Protein AF-A0A3P6TD19-F1 (afdb_monomer_lite)

Organism: Cylicostephanus goldi (NCBI:txid71465)

Radius of gyration: 14.97 Å; chains: 1; bounding box: 37×25×49 Å

pLDDT: mean 88.17, std 13.02, range [49.81, 98.56]

Structure (mmCIF, N/CA/C/O backbone):
data_AF-A0A3P6TD19-F1
#
_entry.id   AF-A0A3P6TD19-F1
#
loop_
_atom_site.group_PDB
_atom_site.id
_atom_site.type_symbol
_atom_site.label_atom_id
_atom_site.label_alt_id
_atom_site.label_comp_id
_atom_site.label_asym_id
_atom_site.label_entity_id
_atom_site.label_seq_id
_atom_site.pdbx_PDB_ins_code
_atom_site.Cartn_x
_atom_site.Cartn_y
_atom_site.Cartn_z
_atom_site.occupancy
_atom_site.B_iso_or_equiv
_atom_site.auth_seq_id
_atom_site.auth_comp_id
_atom_site.auth_asym_id
_atom_site.auth_atom_id
_atom_site.pdbx_PDB_model_num
ATOM 1 N N . MET A 1 1 ? 22.126 -6.131 1.125 1.00 60.31 1 MET A N 1
ATOM 2 C CA . MET A 1 1 ? 21.148 -5.230 0.469 1.00 60.31 1 MET A CA 1
ATOM 3 C C . MET A 1 1 ? 19.701 -5.553 0.842 1.00 60.31 1 MET A C 1
ATOM 5 O O . MET A 1 1 ? 19.056 -4.681 1.406 1.00 60.31 1 MET A O 1
ATOM 9 N N . ALA A 1 2 ? 19.210 -6.787 0.654 1.00 72.94 2 ALA A N 1
ATOM 10 C CA . ALA A 1 2 ? 17.819 -7.161 0.970 1.00 72.94 2 ALA A CA 1
ATOM 11 C C . ALA A 1 2 ? 17.355 -6.820 2.405 1.00 72.94 2 ALA A C 1
ATOM 13 O O . ALA A 1 2 ? 16.268 -6.277 2.585 1.00 72.94 2 ALA A O 1
ATOM 14 N N . LEU A 1 3 ? 18.195 -7.054 3.423 1.00 77.50 3 LEU A N 1
ATOM 15 C CA . LEU A 1 3 ? 17.870 -6.708 4.815 1.00 77.50 3 LEU A CA 1
ATOM 16 C C . LEU A 1 3 ? 17.700 -5.192 5.031 1.00 77.50 3 LEU A C 1
ATOM 18 O O . LEU A 1 3 ? 16.837 -4.770 5.790 1.00 77.50 3 LEU A O 1
ATOM 22 N N . SER A 1 4 ? 18.491 -4.366 4.340 1.00 84.81 4 SER A N 1
ATOM 23 C CA . SER A 1 4 ? 18.402 -2.903 4.442 1.00 84.81 4 SER A CA 1
ATOM 24 C C . SER A 1 4 ? 17.116 -2.371 3.803 1.00 84.81 4 SER A C 1
ATOM 26 O O . SER A 1 4 ? 16.441 -1.550 4.419 1.00 84.81 4 SER A O 1
ATOM 28 N N . VAL A 1 5 ? 16.728 -2.905 2.637 1.00 88.81 5 VAL A N 1
ATOM 29 C CA . VAL A 1 5 ? 15.444 -2.593 1.981 1.00 88.81 5 VAL A CA 1
ATOM 30 C C . VAL A 1 5 ? 14.272 -2.970 2.887 1.00 88.81 5 VAL A C 1
ATOM 32 O O . VAL A 1 5 ? 13.410 -2.140 3.166 1.00 88.81 5 VAL A O 1
ATOM 35 N N . ARG A 1 6 ? 14.286 -4.196 3.426 1.00 92.25 6 ARG A N 1
ATOM 36 C CA . ARG A 1 6 ? 13.262 -4.677 4.362 1.00 92.25 6 ARG A CA 1
ATOM 37 C C . ARG A 1 6 ? 13.153 -3.786 5.601 1.00 92.25 6 ARG A C 1
ATOM 39 O O . ARG A 1 6 ? 12.049 -3.425 5.994 1.00 92.25 6 ARG A O 1
ATOM 46 N N . ASN A 1 7 ? 14.281 -3.384 6.184 1.00 92.56 7 ASN A N 1
ATOM 47 C CA . ASN A 1 7 ? 14.287 -2.477 7.330 1.00 92.56 7 ASN A CA 1
ATOM 48 C C . ASN A 1 7 ? 13.690 -1.109 6.975 1.00 92.56 7 ASN A C 1
ATOM 50 O O . ASN A 1 7 ? 12.923 -0.569 7.770 1.00 92.56 7 ASN A O 1
ATOM 54 N N . GLY A 1 8 ? 14.007 -0.550 5.802 1.00 94.94 8 GLY A N 1
ATOM 55 C CA . GLY A 1 8 ? 13.418 0.706 5.324 1.00 94.94 8 GLY A CA 1
ATOM 56 C C . GLY A 1 8 ? 11.894 0.624 5.205 1.00 94.94 8 GLY A C 1
ATOM 57 O O . GLY A 1 8 ? 11.185 1.469 5.757 1.00 94.94 8 GLY A O 1
ATOM 58 N N . ILE A 1 9 ? 11.396 -0.453 4.593 1.00 96.31 9 ILE A N 1
ATOM 59 C CA . ILE A 1 9 ? 9.961 -0.755 4.493 1.00 96.31 9 ILE A CA 1
ATOM 60 C C . ILE A 1 9 ? 9.331 -0.872 5.884 1.00 96.31 9 ILE A C 1
ATOM 62 O O . ILE A 1 9 ? 8.296 -0.263 6.146 1.00 96.31 9 ILE A O 1
ATOM 66 N N . GLY A 1 10 ? 9.972 -1.595 6.804 1.00 96.88 10 GLY A N 1
ATOM 67 C CA . GLY A 1 10 ? 9.483 -1.751 8.172 1.00 96.88 10 GLY A CA 1
ATOM 68 C C . GLY A 1 10 ? 9.355 -0.420 8.920 1.00 96.88 10 GLY A C 1
ATOM 69 O O . GLY A 1 10 ? 8.371 -0.198 9.624 1.00 96.88 10 GLY A O 1
ATOM 70 N N . HIS A 1 11 ? 10.298 0.510 8.742 1.00 97.44 11 HIS A N 1
ATOM 71 C CA . HIS A 1 11 ? 10.182 1.856 9.315 1.00 97.44 11 HIS A CA 1
ATOM 72 C C . HIS A 1 11 ? 9.019 2.642 8.699 1.00 97.44 11 HIS A C 1
ATOM 74 O O . HIS A 1 11 ? 8.250 3.259 9.438 1.00 97.44 11 HIS A O 1
ATOM 80 N N . ALA A 1 12 ? 8.853 2.584 7.373 1.00 98.00 12 ALA A N 1
ATOM 81 C CA . ALA A 1 12 ? 7.735 3.228 6.688 1.00 98.00 12 ALA A CA 1
ATOM 82 C C . ALA A 1 12 ? 6.379 2.679 7.165 1.00 98.00 12 ALA A C 1
ATOM 84 O O . ALA A 1 12 ? 5.475 3.463 7.443 1.00 98.00 12 ALA A O 1
ATOM 85 N N . LEU A 1 13 ? 6.260 1.360 7.357 1.00 96.94 13 LEU A N 1
ATOM 86 C CA . LEU A 1 13 ? 5.056 0.723 7.899 1.00 96.94 13 LEU A CA 1
ATOM 87 C C . LEU A 1 13 ? 4.720 1.212 9.310 1.00 96.94 13 LEU A C 1
ATOM 89 O O . LEU A 1 13 ? 3.565 1.536 9.576 1.00 96.94 13 LEU A O 1
ATOM 93 N N . ARG A 1 14 ? 5.708 1.336 10.208 1.00 95.44 14 ARG A N 1
ATOM 94 C CA . ARG A 1 14 ? 5.470 1.872 11.566 1.00 95.44 14 ARG A CA 1
ATOM 95 C C . ARG A 1 14 ? 4.942 3.302 11.530 1.00 95.44 14 ARG A C 1
ATOM 97 O O . ARG A 1 14 ? 4.025 3.632 12.281 1.00 95.44 14 ARG A O 1
ATOM 104 N N . LEU A 1 15 ? 5.514 4.145 10.670 1.00 96.88 15 LEU A N 1
ATOM 105 C CA . LEU A 1 15 ? 5.066 5.527 10.504 1.00 96.88 15 LEU A CA 1
ATOM 106 C C . LEU A 1 15 ? 3.655 5.586 9.910 1.00 96.88 15 LEU A C 1
ATOM 108 O O . LEU A 1 15 ? 2.810 6.296 10.450 1.00 96.88 15 LEU A O 1
ATOM 112 N N . ALA A 1 16 ? 3.383 4.791 8.873 1.00 97.31 16 ALA A N 1
ATOM 113 C CA . ALA A 1 16 ? 2.073 4.716 8.239 1.00 97.31 16 ALA A CA 1
ATOM 114 C C . ALA A 1 16 ? 0.993 4.218 9.211 1.00 97.31 16 ALA A C 1
ATOM 116 O O . ALA A 1 16 ? -0.080 4.811 9.285 1.00 97.31 16 ALA A O 1
ATOM 117 N N . LEU A 1 17 ? 1.277 3.180 10.008 1.00 95.75 17 LEU A N 1
ATOM 118 C CA . LEU A 1 17 ? 0.358 2.677 11.037 1.00 95.75 17 LEU A CA 1
ATOM 119 C C . LEU A 1 17 ? 0.050 3.749 12.085 1.00 95.75 17 LEU A C 1
ATOM 121 O O . LEU A 1 17 ? -1.114 3.974 12.418 1.00 95.75 17 LEU A O 1
ATOM 125 N N . LYS A 1 18 ? 1.083 4.442 12.578 1.00 94.88 18 LYS A N 1
ATOM 126 C CA . LYS A 1 18 ? 0.913 5.516 13.560 1.00 94.88 18 LYS A CA 1
ATOM 127 C C . LYS A 1 18 ? 0.087 6.677 12.998 1.00 94.88 18 LYS A C 1
ATOM 129 O O . LYS A 1 18 ? -0.790 7.169 13.697 1.00 94.88 18 LYS A O 1
ATOM 134 N N . ASP A 1 19 ? 0.343 7.097 11.760 1.00 96.00 19 ASP A N 1
ATOM 135 C CA . ASP A 1 19 ? -0.410 8.162 11.081 1.00 96.00 19 ASP A CA 1
ATOM 136 C C . ASP A 1 19 ? -1.872 7.758 10.821 1.00 96.00 19 ASP A C 1
ATOM 138 O O . ASP A 1 19 ? -2.791 8.529 11.085 1.00 96.00 19 ASP A O 1
ATOM 142 N N . ALA A 1 20 ? -2.107 6.528 10.353 1.00 95.31 20 ALA A N 1
ATOM 143 C CA . ALA A 1 20 ? -3.429 6.069 9.935 1.00 95.31 20 ALA A CA 1
ATOM 144 C C . ALA A 1 20 ? -4.357 5.676 11.095 1.00 95.31 20 ALA A C 1
ATOM 146 O O . ALA A 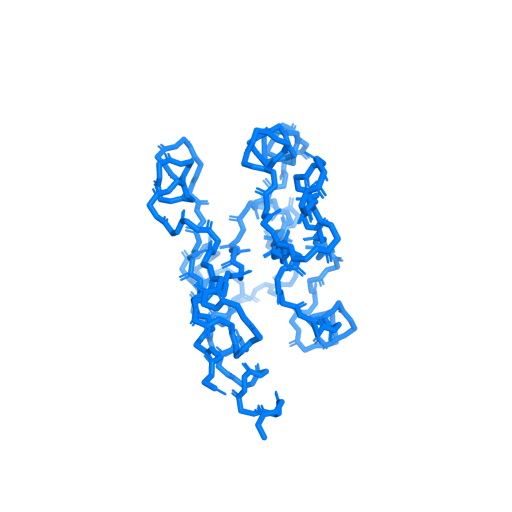1 20 ? -5.577 5.830 10.972 1.00 95.31 20 ALA A O 1
ATOM 147 N N . TYR A 1 21 ? -3.817 5.138 12.190 1.00 94.94 21 TYR A N 1
ATOM 148 C CA . TYR A 1 21 ? -4.615 4.616 13.307 1.00 94.94 21 TYR A CA 1
ATOM 149 C C . TYR A 1 21 ? -4.446 5.407 14.607 1.00 94.94 21 TYR A C 1
ATOM 151 O O . TYR A 1 21 ? -5.314 5.320 15.480 1.00 94.94 21 TYR A O 1
ATOM 159 N N . GLY A 1 22 ? -3.397 6.227 14.713 1.00 91.56 22 GLY A N 1
ATOM 160 C CA . GLY A 1 22 ? -3.150 7.097 15.857 1.00 91.56 22 GLY A CA 1
ATOM 161 C C . GLY A 1 22 ? -2.798 6.334 17.134 1.00 91.56 22 GLY A C 1
ATOM 162 O O . GLY A 1 22 ? -2.280 5.215 17.108 1.00 91.56 22 GLY A O 1
ATOM 163 N N . SER A 1 23 ? -3.098 6.956 18.274 1.00 89.88 23 SER A N 1
ATOM 164 C CA . SER A 1 23 ? -2.917 6.371 19.608 1.00 89.88 23 SER A CA 1
ATOM 165 C C . SER A 1 23 ? -3.746 5.109 19.836 1.00 89.88 23 SER A C 1
ATOM 167 O O . SER A 1 23 ? -3.366 4.275 20.651 1.00 89.88 23 SER A O 1
ATOM 169 N N . ASP A 1 24 ? -4.844 4.932 19.103 1.00 89.75 24 ASP A N 1
ATOM 170 C CA . ASP A 1 24 ? -5.753 3.802 19.309 1.00 89.75 24 ASP A CA 1
ATOM 171 C C . ASP A 1 24 ? -5.083 2.477 18.952 1.00 89.75 24 ASP A C 1
ATOM 173 O O . ASP A 1 24 ? -5.284 1.480 19.635 1.00 89.75 24 ASP A O 1
ATOM 177 N N . TYR A 1 25 ? -4.210 2.458 17.941 1.00 88.62 25 TYR A N 1
ATOM 178 C CA . TYR A 1 25 ? -3.407 1.268 17.648 1.00 88.62 25 TYR A CA 1
ATOM 179 C C . TYR A 1 25 ? -2.417 0.943 18.773 1.00 88.62 25 TYR A C 1
ATOM 181 O O . TYR A 1 25 ? -2.221 -0.222 19.098 1.00 88.62 25 TYR A O 1
ATOM 189 N N . ILE A 1 26 ? -1.833 1.960 19.412 1.00 84.50 26 ILE A N 1
ATOM 190 C CA . ILE A 1 26 ? -0.909 1.765 20.540 1.00 84.50 26 ILE A CA 1
ATOM 191 C C . ILE A 1 26 ? -1.654 1.194 21.755 1.00 84.50 26 ILE A C 1
ATOM 193 O O . ILE A 1 26 ? -1.135 0.311 22.431 1.00 84.50 26 ILE A O 1
ATOM 197 N N . ASN A 1 27 ? -2.872 1.673 22.012 1.00 89.25 27 ASN A N 1
ATOM 198 C CA . ASN A 1 27 ? -3.647 1.298 23.195 1.00 89.25 27 ASN A CA 1
ATOM 199 C C . ASN A 1 27 ? -4.409 -0.025 23.023 1.00 89.25 27 ASN A C 1
ATOM 201 O O . ASN A 1 27 ? -4.509 -0.806 23.967 1.00 89.25 27 ASN A O 1
ATOM 205 N N . ASN A 1 28 ? -4.943 -0.279 21.825 1.00 88.75 28 ASN A N 1
ATOM 206 C CA . ASN A 1 28 ? -5.891 -1.369 21.569 1.00 88.75 28 ASN A CA 1
ATOM 207 C C . ASN A 1 28 ? -5.357 -2.426 20.585 1.00 88.75 28 ASN A C 1
ATOM 209 O O . ASN A 1 28 ? -6.006 -3.455 20.369 1.00 88.75 28 ASN A O 1
ATOM 213 N N . GLY A 1 29 ? -4.181 -2.202 19.989 1.00 87.00 29 GLY A N 1
ATOM 214 C CA . GLY A 1 29 ? -3.546 -3.126 19.053 1.00 87.00 29 GLY A CA 1
ATOM 215 C C . GLY A 1 29 ? -4.406 -3.410 17.821 1.00 87.00 29 GLY A C 1
ATOM 216 O O . GLY A 1 29 ? -5.021 -2.514 17.240 1.00 87.00 29 GLY A O 1
ATOM 217 N N . TRP A 1 30 ? -4.469 -4.686 17.435 1.00 86.69 30 TRP A N 1
ATOM 218 C CA . TRP A 1 30 ? -5.182 -5.159 16.244 1.00 86.69 30 TRP A CA 1
ATOM 219 C C . TRP A 1 30 ? -6.696 -4.910 16.279 1.00 86.69 30 TRP A C 1
ATOM 221 O O . TRP A 1 30 ? -7.316 -4.839 15.222 1.00 86.69 30 TRP A O 1
ATOM 231 N N . LYS A 1 31 ? -7.313 -4.727 17.458 1.00 91.25 31 LYS A N 1
ATOM 232 C CA . LYS A 1 31 ? -8.756 -4.431 17.558 1.00 91.25 31 LYS A CA 1
ATOM 233 C C . LYS A 1 31 ? -9.130 -3.148 16.819 1.00 91.25 31 LYS A C 1
ATOM 235 O O . LYS A 1 31 ? -10.193 -3.077 16.214 1.00 91.25 31 LYS A O 1
ATOM 240 N N . THR A 1 32 ? -8.215 -2.182 16.779 1.00 93.00 32 THR A N 1
ATOM 241 C CA . THR A 1 32 ? -8.386 -0.924 16.044 1.00 93.00 32 THR A CA 1
ATOM 242 C C . THR A 1 32 ? -8.620 -1.150 14.547 1.00 93.00 32 THR A C 1
ATOM 244 O O . THR A 1 32 ? -9.288 -0.343 13.904 1.00 93.00 32 THR A O 1
ATOM 247 N N . PHE A 1 33 ? -8.119 -2.252 13.979 1.00 93.38 33 PHE A N 1
ATOM 248 C CA . PHE A 1 33 ? -8.345 -2.607 12.575 1.00 93.38 33 PHE A CA 1
ATOM 249 C C . PHE A 1 33 ? -9.789 -3.040 12.307 1.00 93.38 33 PHE A C 1
ATOM 251 O O . PHE A 1 33 ? -10.307 -2.781 11.228 1.00 93.38 33 PHE A O 1
ATOM 258 N N . LEU A 1 34 ? -10.470 -3.643 13.285 1.00 90.75 34 LEU A N 1
ATOM 259 C CA . LEU A 1 34 ? -11.887 -3.990 13.144 1.00 90.75 34 LEU A CA 1
ATOM 260 C C . LEU A 1 34 ? -12.773 -2.740 13.111 1.00 90.75 34 LEU A C 1
ATOM 262 O O . LEU A 1 34 ? -13.770 -2.705 12.401 1.00 90.75 34 LEU A O 1
ATOM 266 N N . GLU A 1 35 ? -12.399 -1.712 13.871 1.00 92.06 35 GLU A N 1
ATOM 267 C CA . GLU A 1 35 ? -13.184 -0.482 14.004 1.00 92.06 35 GLU A CA 1
ATOM 268 C C . GLU A 1 35 ? -12.908 0.521 12.879 1.00 92.06 35 GLU A C 1
ATOM 270 O O . GLU A 1 35 ? -13.814 1.222 12.432 1.00 92.06 35 GLU A O 1
ATOM 275 N N . LYS A 1 36 ? -11.651 0.617 12.426 1.00 93.75 36 LYS A N 1
ATOM 276 C CA . LYS A 1 36 ? -11.196 1.633 11.459 1.00 93.75 36 LYS A CA 1
ATOM 277 C C . LYS A 1 36 ? -10.864 1.076 10.071 1.00 93.75 36 LYS A C 1
ATOM 279 O O . LYS A 1 36 ? -10.369 1.836 9.235 1.00 93.75 36 LYS A O 1
ATOM 284 N N . GLY A 1 37 ? -11.118 -0.211 9.847 1.00 95.81 37 GLY A N 1
ATOM 285 C CA . GLY A 1 37 ? -10.767 -0.944 8.632 1.00 95.81 37 GLY A CA 1
ATOM 286 C C . GLY A 1 37 ? -9.384 -1.589 8.714 1.00 95.81 37 GLY A C 1
ATOM 287 O O . GLY A 1 37 ? -8.454 -1.018 9.285 1.00 95.81 37 GLY A O 1
ATOM 288 N N . ALA A 1 38 ? -9.246 -2.790 8.146 1.00 96.44 38 ALA A N 1
ATOM 289 C CA . ALA A 1 38 ? -7.982 -3.521 8.129 1.00 96.44 38 ALA A CA 1
ATOM 290 C C . ALA A 1 38 ? -6.968 -2.863 7.175 1.00 96.44 38 ALA A C 1
ATOM 292 O O . ALA A 1 38 ? -7.351 -2.474 6.069 1.00 96.44 38 ALA A O 1
ATOM 293 N N . PRO A 1 39 ? -5.688 -2.710 7.568 1.00 97.69 39 PRO A N 1
ATOM 294 C CA . PRO A 1 39 ? -4.680 -2.093 6.714 1.00 97.69 39 PRO A CA 1
ATOM 295 C C . PRO A 1 39 ? -4.351 -2.975 5.510 1.00 97.69 39 PRO A C 1
ATOM 297 O O . PRO A 1 39 ? -4.131 -4.169 5.674 1.00 97.69 39 PRO A O 1
ATOM 300 N N . VAL A 1 40 ? -4.212 -2.359 4.337 1.00 98.56 40 VAL A N 1
ATOM 301 C CA . VAL A 1 40 ? -3.758 -3.031 3.111 1.00 98.56 40 VAL A CA 1
ATOM 302 C C . VAL A 1 40 ? -2.419 -2.459 2.665 1.00 98.56 40 VAL A C 1
ATOM 304 O O . VAL A 1 40 ? -2.260 -1.235 2.564 1.00 98.56 40 VAL A O 1
ATOM 307 N N . VAL A 1 41 ? -1.453 -3.336 2.399 1.00 98.56 41 VAL A N 1
ATOM 308 C CA . VAL A 1 41 ? -0.151 -2.974 1.830 1.00 98.56 41 VAL A CA 1
ATOM 309 C C . VAL A 1 41 ? -0.087 -3.462 0.395 1.00 98.56 41 VAL A C 1
ATOM 311 O O . VAL A 1 41 ? -0.240 -4.650 0.137 1.00 98.56 41 VAL A O 1
ATOM 314 N N . TYR A 1 42 ? 0.195 -2.557 -0.532 1.00 98.06 42 TYR A N 1
ATOM 315 C CA . TYR A 1 42 ? 0.326 -2.880 -1.943 1.00 98.06 42 TYR A CA 1
ATOM 316 C C . TYR A 1 42 ? 1.794 -2.900 -2.350 1.00 98.06 42 TYR A C 1
ATOM 318 O O . TYR A 1 42 ? 2.557 -1.984 -2.028 1.00 98.06 42 TYR A O 1
ATOM 326 N N . VAL A 1 43 ? 2.191 -3.934 -3.079 1.00 95.62 43 VAL A N 1
ATOM 327 C CA . VAL A 1 43 ? 3.557 -4.140 -3.552 1.00 95.62 43 VAL A CA 1
ATOM 328 C C . VAL A 1 43 ? 3.542 -4.127 -5.070 1.00 95.62 43 VAL A C 1
ATOM 330 O O . VAL A 1 43 ? 2.811 -4.884 -5.698 1.00 95.62 43 VAL A O 1
ATOM 333 N N . THR A 1 44 ? 4.332 -3.246 -5.668 1.00 92.25 44 THR A N 1
ATOM 334 C CA . THR A 1 44 ? 4.498 -3.192 -7.125 1.00 92.25 44 THR A CA 1
ATOM 335 C C . THR A 1 44 ? 5.247 -4.428 -7.646 1.00 92.25 44 THR A C 1
ATOM 337 O O . THR A 1 44 ? 6.113 -4.963 -6.948 1.00 92.25 44 THR A O 1
ATOM 340 N N . PRO A 1 45 ? 4.970 -4.881 -8.881 1.00 89.31 45 PRO A N 1
ATOM 341 C CA . PRO A 1 45 ? 5.612 -6.067 -9.450 1.00 89.31 45 PRO A CA 1
ATOM 342 C C . PRO A 1 45 ? 7.118 -5.894 -9.710 1.00 89.31 45 PRO A C 1
ATOM 344 O O . PRO A 1 45 ? 7.835 -6.890 -9.814 1.00 89.31 45 PRO A O 1
ATOM 347 N N . ALA A 1 46 ? 7.618 -4.655 -9.775 1.00 86.12 46 ALA A N 1
ATOM 348 C CA . ALA A 1 46 ? 9.045 -4.351 -9.880 1.00 86.12 46 ALA A CA 1
ATOM 349 C C . ALA A 1 46 ? 9.836 -4.715 -8.608 1.00 86.12 46 ALA A C 1
ATOM 351 O O . ALA A 1 46 ? 11.056 -4.902 -8.650 1.00 86.12 46 ALA A O 1
ATOM 352 N N . LEU A 1 47 ? 9.166 -4.833 -7.455 1.00 86.88 47 LEU A N 1
ATOM 353 C CA . LEU A 1 47 ? 9.809 -5.267 -6.224 1.00 86.88 47 LEU A CA 1
ATOM 354 C C . LEU A 1 47 ? 9.899 -6.797 -6.192 1.00 86.88 47 LEU A C 1
ATOM 356 O O . LEU A 1 47 ? 9.022 -7.483 -5.678 1.00 86.88 47 LEU A O 1
ATOM 360 N N . HIS A 1 48 ? 11.007 -7.338 -6.696 1.00 80.56 48 HIS A N 1
ATOM 361 C CA . HIS A 1 48 ? 11.313 -8.775 -6.674 1.00 80.56 48 HIS A CA 1
ATOM 362 C C . HIS A 1 48 ? 11.699 -9.291 -5.268 1.00 80.56 48 HIS A C 1
ATOM 364 O O . HIS A 1 48 ? 12.774 -9.854 -5.060 1.00 80.56 48 HIS A O 1
ATOM 370 N N . MET A 1 49 ? 10.845 -9.057 -4.269 1.00 85.38 49 MET A N 1
ATOM 371 C CA . MET A 1 49 ? 11.012 -9.504 -2.887 1.00 85.38 49 MET A CA 1
ATOM 372 C C . MET A 1 49 ? 9.659 -9.908 -2.305 1.00 85.38 49 MET A C 1
ATOM 374 O O . MET A 1 49 ? 8.737 -9.097 -2.278 1.00 85.38 49 MET A O 1
ATOM 378 N N . ASP A 1 50 ? 9.567 -11.122 -1.760 1.00 89.00 50 ASP A N 1
ATOM 379 C CA . ASP A 1 50 ? 8.408 -11.501 -0.953 1.00 89.00 50 ASP A CA 1
ATOM 380 C C . ASP A 1 50 ? 8.467 -10.805 0.415 1.00 89.00 50 ASP A C 1
ATOM 382 O O . ASP A 1 50 ? 9.434 -10.929 1.179 1.00 89.00 50 ASP A O 1
ATOM 386 N N . LEU A 1 51 ? 7.417 -10.040 0.696 1.00 92.50 51 LEU A N 1
ATOM 387 C CA . LEU A 1 51 ? 7.232 -9.291 1.929 1.00 92.50 51 LEU A CA 1
ATOM 388 C C . LEU A 1 51 ? 6.054 -9.801 2.753 1.00 92.50 51 LEU A C 1
ATOM 390 O O . LEU A 1 51 ? 5.944 -9.393 3.906 1.00 92.50 51 LEU A O 1
ATOM 394 N N . ALA A 1 52 ? 5.196 -10.671 2.212 1.00 94.44 52 ALA A N 1
ATOM 395 C CA . ALA A 1 52 ? 3.931 -11.023 2.849 1.00 94.44 52 ALA A CA 1
ATOM 396 C C . ALA A 1 52 ? 4.161 -11.655 4.226 1.00 94.44 52 ALA A C 1
ATOM 398 O O . ALA A 1 52 ? 3.660 -11.157 5.231 1.00 94.44 52 ALA A O 1
ATOM 399 N N . SER A 1 53 ? 5.023 -12.675 4.289 1.00 93.25 53 SER A N 1
ATOM 400 C CA . SER A 1 53 ? 5.353 -13.359 5.547 1.00 93.25 53 SER A CA 1
ATOM 401 C C . SER A 1 53 ? 5.973 -12.418 6.586 1.00 93.25 53 SER A C 1
ATOM 403 O O . SER A 1 53 ? 5.615 -12.469 7.757 1.00 93.25 53 SER A O 1
ATOM 405 N N . TYR A 1 54 ? 6.878 -11.533 6.153 1.00 94.94 54 TYR A N 1
ATOM 406 C CA . TYR A 1 54 ? 7.535 -10.556 7.028 1.00 94.94 54 TYR A CA 1
ATOM 407 C C . TYR A 1 54 ? 6.550 -9.508 7.560 1.00 94.94 54 TYR A C 1
ATOM 409 O O . TYR A 1 54 ? 6.561 -9.180 8.744 1.00 94.94 54 TYR A O 1
ATOM 417 N N . ILE A 1 55 ? 5.695 -8.973 6.689 1.00 96.00 55 ILE A N 1
ATOM 418 C CA . ILE A 1 55 ? 4.721 -7.950 7.060 1.00 96.00 55 ILE A CA 1
ATOM 419 C C . ILE A 1 55 ? 3.672 -8.537 8.013 1.00 96.00 55 ILE A C 1
ATOM 421 O O . ILE A 1 55 ? 3.336 -7.915 9.023 1.00 96.00 55 ILE A O 1
ATOM 425 N N . ALA A 1 56 ? 3.218 -9.760 7.743 1.00 93.75 56 ALA A N 1
ATOM 426 C CA . ALA A 1 56 ? 2.298 -10.473 8.614 1.00 93.75 56 ALA A CA 1
ATOM 427 C C . ALA A 1 56 ? 2.917 -10.756 9.991 1.00 93.75 56 ALA A C 1
ATOM 429 O O . ALA A 1 56 ? 2.284 -10.463 11.004 1.00 93.75 56 ALA A O 1
ATOM 430 N N . SER A 1 57 ? 4.154 -11.268 10.051 1.00 92.50 57 SER A N 1
ATOM 431 C CA . SER A 1 57 ? 4.785 -11.643 11.324 1.00 92.50 57 SER A CA 1
ATOM 432 C C . SER A 1 57 ? 5.144 -10.443 12.198 1.00 92.50 57 SER A C 1
ATOM 434 O O . SER A 1 57 ? 4.948 -10.490 13.408 1.00 92.50 57 SER A O 1
ATOM 436 N N . GLU A 1 58 ? 5.652 -9.363 11.602 1.00 92.62 58 GLU A N 1
ATOM 437 C CA . GLU A 1 58 ? 6.174 -8.218 12.359 1.00 92.62 58 GLU A CA 1
ATOM 438 C C . GLU A 1 58 ? 5.130 -7.130 12.633 1.00 92.62 58 GLU A C 1
ATOM 440 O O . GLU A 1 58 ? 5.293 -6.343 13.567 1.00 92.62 58 GLU A O 1
ATOM 445 N N . PHE A 1 59 ? 4.075 -7.047 11.815 1.00 92.69 59 PHE A N 1
ATOM 446 C CA . PHE A 1 59 ? 3.084 -5.966 11.894 1.00 92.69 59 PHE A CA 1
ATOM 447 C C . PHE A 1 59 ? 1.643 -6.458 12.036 1.00 92.69 59 PHE A C 1
ATOM 449 O O . PHE A 1 59 ? 0.752 -5.633 12.227 1.00 92.69 59 PHE A O 1
ATOM 456 N N . GLY A 1 60 ? 1.392 -7.769 11.951 1.00 91.56 60 GLY A N 1
ATOM 457 C CA . GLY A 1 60 ? 0.040 -8.327 12.042 1.00 91.56 60 GLY A CA 1
ATOM 458 C C . GLY A 1 60 ? -0.867 -7.915 10.879 1.00 91.56 60 GLY A C 1
ATOM 459 O O . GLY A 1 60 ? -2.085 -7.894 11.035 1.00 91.56 60 GLY A O 1
ATOM 460 N N . ILE A 1 61 ? -0.285 -7.547 9.733 1.00 94.75 61 ILE A N 1
ATOM 461 C CA . ILE A 1 61 ? -1.018 -7.139 8.531 1.00 94.75 61 ILE A CA 1
ATOM 462 C C . ILE A 1 61 ? -1.052 -8.323 7.565 1.00 94.75 61 ILE A C 1
ATOM 464 O O . ILE A 1 61 ? -0.015 -8.713 7.031 1.00 94.75 61 ILE A O 1
ATOM 468 N N . ALA A 1 62 ? -2.237 -8.893 7.351 1.00 92.44 62 ALA A N 1
ATOM 469 C CA . ALA A 1 62 ? -2.423 -10.040 6.462 1.00 92.44 62 ALA A CA 1
ATOM 470 C C . ALA A 1 62 ? -2.664 -9.633 4.998 1.00 92.44 62 ALA A C 1
ATOM 472 O O . ALA A 1 62 ? -2.243 -10.344 4.088 1.00 92.44 62 ALA A O 1
ATOM 473 N N . ASP A 1 63 ? -3.312 -8.489 4.763 1.00 96.44 63 ASP A N 1
ATOM 474 C CA . ASP A 1 63 ? -3.619 -7.988 3.423 1.00 96.44 63 ASP A CA 1
ATOM 475 C C . ASP A 1 63 ? -2.381 -7.340 2.776 1.00 96.44 63 ASP A C 1
ATOM 477 O O . ASP A 1 63 ? -2.197 -6.119 2.792 1.00 96.44 63 ASP A O 1
ATOM 481 N N . VAL A 1 64 ? -1.513 -8.179 2.204 1.00 97.38 64 VAL A N 1
ATOM 482 C CA . VAL A 1 64 ? -0.390 -7.764 1.351 1.00 97.38 64 VAL A CA 1
ATOM 483 C C . VAL A 1 64 ? -0.699 -8.144 -0.094 1.00 97.38 64 VAL A C 1
ATOM 485 O O . VAL A 1 64 ? -0.710 -9.320 -0.451 1.00 97.38 64 VAL A O 1
ATOM 488 N N . VAL A 1 65 ? -0.959 -7.141 -0.930 1.00 97.25 65 VAL A N 1
ATOM 489 C CA . VAL A 1 65 ? -1.428 -7.307 -2.308 1.00 97.25 65 VAL A CA 1
ATOM 490 C C . VAL A 1 65 ? -0.283 -7.057 -3.283 1.00 97.25 65 VAL A C 1
ATOM 492 O O . VAL A 1 65 ? 0.234 -5.943 -3.372 1.00 97.25 65 VAL A O 1
ATOM 495 N N . LEU A 1 66 ? 0.098 -8.080 -4.049 1.00 95.25 66 LEU A N 1
ATOM 496 C CA . LEU A 1 66 ? 0.970 -7.903 -5.210 1.00 95.25 66 LEU A CA 1
ATOM 497 C C . LEU A 1 66 ? 0.150 -7.302 -6.354 1.00 95.25 66 LEU A C 1
ATOM 499 O O . LEU A 1 66 ? -0.843 -7.886 -6.787 1.00 95.25 66 LEU A O 1
ATOM 503 N N . LEU A 1 67 ? 0.552 -6.126 -6.825 1.00 94.88 67 LEU A N 1
ATOM 504 C CA . LEU A 1 67 ? -0.180 -5.404 -7.855 1.00 94.88 67 LEU A CA 1
ATOM 505 C C . LEU A 1 67 ? 0.059 -6.007 -9.245 1.00 94.88 67 LEU A C 1
ATOM 507 O O . LEU A 1 67 ? 1.168 -6.474 -9.528 1.00 94.88 67 LEU A O 1
ATOM 511 N N . PRO A 1 68 ? -0.958 -5.975 -10.127 1.00 92.38 68 PRO A N 1
ATOM 512 C CA . PRO A 1 68 ? -0.836 -6.517 -11.469 1.00 92.38 68 PRO A CA 1
ATOM 513 C C . PRO A 1 68 ? 0.246 -5.804 -12.272 1.00 92.38 68 PRO A C 1
ATOM 515 O O . PRO A 1 68 ? 0.461 -4.594 -12.154 1.00 92.38 68 PRO A O 1
ATOM 518 N N . LYS A 1 69 ? 0.912 -6.584 -13.112 1.00 88.81 69 LYS A N 1
ATOM 519 C CA . LYS A 1 69 ? 1.870 -6.102 -14.096 1.00 88.81 69 LYS A CA 1
ATOM 520 C C . 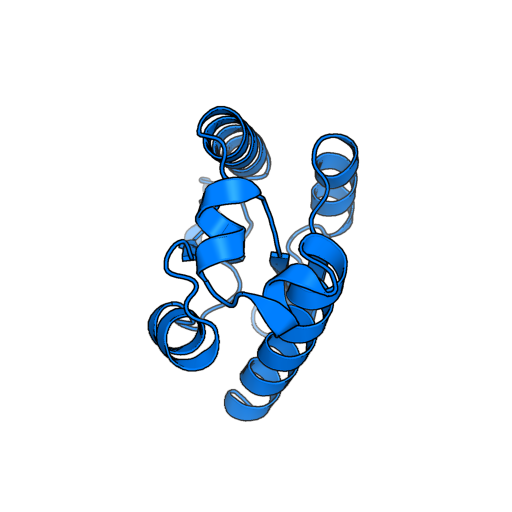LYS A 1 69 ? 1.133 -5.762 -15.390 1.00 88.81 69 LYS A C 1
ATOM 522 O O . LYS A 1 69 ? 0.209 -6.476 -15.763 1.00 88.81 69 LYS A O 1
ATOM 527 N N . LEU A 1 70 ? 1.549 -4.697 -16.066 1.00 87.00 70 LEU A N 1
ATOM 528 C CA . LEU A 1 70 ? 1.002 -4.305 -17.360 1.00 87.00 70 LEU A CA 1
ATOM 529 C C . LEU A 1 70 ? 1.388 -5.334 -18.439 1.00 87.00 70 LEU A C 1
ATOM 531 O O . LEU A 1 70 ? 2.566 -5.668 -18.583 1.00 87.00 70 LEU A O 1
ATOM 535 N N . GLU A 1 71 ? 0.407 -5.828 -19.195 1.00 79.25 71 GLU A N 1
ATOM 536 C CA . GLU A 1 71 ? 0.611 -6.774 -20.304 1.00 79.25 71 GLU A CA 1
ATOM 537 C C . GLU A 1 71 ? 1.075 -6.059 -21.597 1.00 79.25 71 GLU A C 1
ATOM 539 O O . GLU A 1 71 ? 0.722 -4.905 -21.841 1.00 79.25 71 GLU A O 1
ATOM 544 N N . GLY A 1 72 ? 1.873 -6.730 -22.444 1.00 69.75 72 GLY A N 1
ATOM 545 C CA . GLY A 1 72 ? 2.355 -6.202 -23.738 1.00 69.75 72 GLY A CA 1
ATOM 5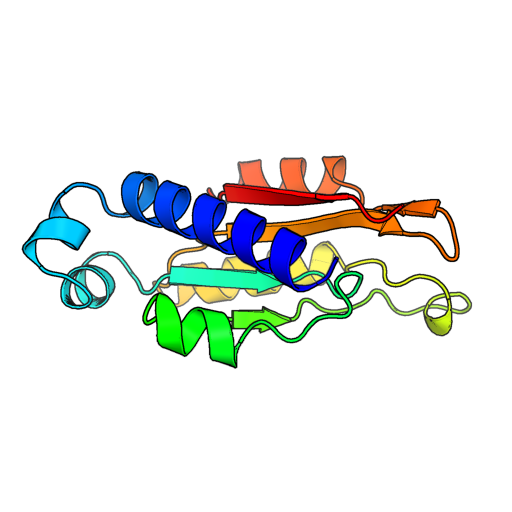46 C C . GLY A 1 72 ? 3.645 -6.860 -24.261 1.00 69.75 72 GLY A C 1
ATOM 547 O O . GLY A 1 72 ? 4.311 -7.577 -23.520 1.00 69.75 72 GLY A O 1
ATOM 548 N N . ASP A 1 73 ? 4.042 -6.593 -25.513 1.00 57.94 73 ASP A N 1
ATOM 549 C CA . ASP A 1 73 ? 5.192 -7.244 -26.196 1.00 57.94 73 ASP A CA 1
ATOM 550 C C . ASP A 1 73 ? 6.569 -7.002 -25.531 1.00 57.94 73 ASP A C 1
ATOM 552 O O . ASP A 1 73 ? 7.529 -7.719 -25.796 1.00 57.94 73 ASP A O 1
ATOM 556 N N . MET A 1 74 ? 6.667 -6.018 -24.630 1.00 53.69 74 MET A N 1
ATOM 557 C CA . MET A 1 74 ? 7.843 -5.752 -23.781 1.00 53.69 74 MET A CA 1
ATOM 558 C C . MET A 1 74 ? 7.577 -6.039 -22.294 1.00 53.69 74 MET A C 1
ATOM 560 O O . MET A 1 74 ? 8.429 -5.777 -21.444 1.00 53.69 74 MET A O 1
ATOM 564 N N . SER A 1 75 ? 6.402 -6.576 -21.952 1.00 52.25 75 SER A N 1
ATOM 565 C CA . SER A 1 75 ? 5.993 -6.805 -20.564 1.00 52.25 75 SER A CA 1
ATOM 566 C C . SER A 1 75 ? 6.933 -7.762 -19.854 1.00 52.25 75 SER A C 1
ATOM 568 O O . SER A 1 75 ? 7.281 -7.495 -18.718 1.00 52.25 75 SER A O 1
ATOM 570 N N . GLU A 1 76 ? 7.463 -8.810 -20.485 1.00 49.81 76 GLU A N 1
ATOM 571 C CA . GLU A 1 76 ? 8.418 -9.715 -19.821 1.00 49.81 76 GLU A CA 1
ATOM 572 C C . GLU A 1 76 ? 9.681 -8.997 -19.313 1.00 49.81 76 GLU A C 1
ATOM 574 O O . GLU A 1 76 ? 10.236 -9.376 -18.283 1.00 49.81 76 GLU A O 1
ATOM 579 N N . ILE A 1 77 ? 10.054 -7.896 -19.967 1.00 51.78 77 ILE A N 1
ATOM 580 C CA . ILE A 1 77 ? 11.255 -7.099 -19.711 1.00 51.78 77 ILE A CA 1
ATOM 581 C C . ILE A 1 77 ? 10.938 -5.957 -18.724 1.00 51.78 77 ILE A C 1
ATOM 583 O O . ILE A 1 77 ? 11.731 -5.650 -17.838 1.00 51.78 77 ILE A O 1
ATOM 587 N N . GLU A 1 78 ? 9.741 -5.373 -18.788 1.00 57.94 78 GLU A N 1
ATOM 588 C CA . GLU A 1 78 ? 9.354 -4.204 -17.999 1.00 57.94 78 GLU A CA 1
ATOM 589 C C . GLU A 1 78 ? 8.375 -4.585 -16.878 1.00 57.94 78 GLU A C 1
ATOM 591 O O . GLU A 1 78 ? 7.180 -4.743 -17.103 1.00 57.94 78 GLU A O 1
ATOM 596 N N . GLY A 1 79 ? 8.855 -4.730 -15.640 1.00 62.28 79 GLY A N 1
ATOM 597 C CA . GLY A 1 79 ? 8.054 -4.951 -14.421 1.00 62.28 79 GLY A CA 1
ATOM 598 C C . GLY A 1 79 ? 7.074 -3.825 -14.056 1.00 62.28 79 GLY A C 1
ATOM 599 O O . GLY A 1 79 ? 6.879 -3.577 -12.872 1.00 62.28 79 GLY A O 1
ATOM 600 N N . ARG A 1 80 ? 6.505 -3.105 -15.029 1.00 77.94 80 ARG A N 1
ATOM 601 C CA . ARG A 1 80 ? 5.629 -1.953 -14.810 1.00 77.94 80 ARG A CA 1
ATOM 602 C C . ARG A 1 80 ? 4.300 -2.404 -14.231 1.00 77.94 80 ARG A C 1
ATOM 604 O O . ARG A 1 80 ? 3.650 -3.305 -14.754 1.00 77.94 80 ARG A O 1
ATOM 611 N N . ILE A 1 81 ? 3.893 -1.737 -13.165 1.00 89.44 81 ILE A N 1
ATOM 612 C CA . ILE A 1 81 ? 2.544 -1.825 -12.619 1.00 89.44 81 ILE A CA 1
ATOM 613 C C . ILE A 1 81 ? 1.484 -1.420 -13.659 1.00 89.44 81 ILE A C 1
ATOM 615 O O . ILE A 1 81 ? 1.648 -0.433 -14.377 1.00 89.44 81 ILE A O 1
ATOM 619 N N . ASP A 1 82 ? 0.373 -2.152 -13.696 1.00 92.50 82 ASP A N 1
ATOM 620 C CA . ASP A 1 82 ? -0.863 -1.699 -14.333 1.00 92.50 82 ASP A CA 1
ATOM 621 C C . ASP A 1 82 ? -1.594 -0.726 -13.392 1.00 92.50 82 ASP A C 1
ATOM 623 O O . ASP A 1 82 ? -2.251 -1.122 -12.423 1.00 92.50 82 ASP A O 1
ATOM 627 N N . HIS A 1 83 ? -1.456 0.576 -13.660 1.00 92.69 83 HIS A N 1
ATOM 628 C CA . HIS A 1 83 ? -2.070 1.632 -12.849 1.00 92.69 83 HIS A CA 1
ATOM 629 C C . HIS A 1 83 ? -3.604 1.586 -12.864 1.00 92.69 83 HIS A C 1
ATOM 631 O O . HIS A 1 83 ? -4.212 1.885 -11.840 1.00 92.69 83 HIS A O 1
ATOM 637 N N . HIS A 1 84 ? -4.235 1.177 -13.971 1.00 94.25 84 HIS A N 1
ATOM 638 C CA . HIS A 1 84 ? -5.696 1.081 -14.050 1.00 94.25 84 HIS A CA 1
ATOM 639 C C . HIS A 1 84 ? -6.218 -0.081 -13.208 1.00 94.25 84 HIS A C 1
ATOM 641 O O . HIS A 1 84 ? -7.199 0.067 -12.474 1.00 94.25 84 HIS A O 1
ATOM 647 N N . ALA A 1 85 ? -5.539 -1.229 -13.265 1.00 96.06 85 ALA A N 1
ATOM 648 C CA . ALA A 1 85 ? -5.865 -2.353 -12.401 1.00 96.06 85 ALA A CA 1
ATOM 649 C C . ALA A 1 85 ? -5.626 -2.013 -10.923 1.00 96.06 85 ALA A C 1
ATOM 651 O O . ALA A 1 85 ? -6.436 -2.394 -10.078 1.00 96.06 85 ALA A O 1
ATOM 652 N N . PHE A 1 86 ? -4.568 -1.256 -10.609 1.00 96.94 86 PHE A N 1
ATOM 653 C CA . PHE A 1 86 ? -4.329 -0.773 -9.250 1.00 96.94 86 PHE A CA 1
ATOM 654 C C . PHE A 1 86 ? -5.457 0.139 -8.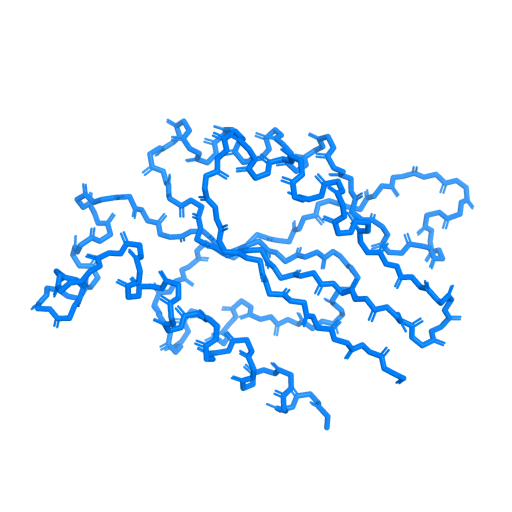748 1.00 96.94 86 PHE A C 1
ATOM 656 O O . PHE A 1 86 ? -5.952 -0.091 -7.647 1.00 96.94 86 PHE A O 1
ATOM 663 N N . GLU A 1 87 ? -5.916 1.116 -9.537 1.00 97.12 87 GLU A N 1
ATOM 664 C CA . GLU A 1 87 ? -7.057 1.966 -9.155 1.00 97.12 87 GLU A CA 1
ATOM 665 C C . GLU A 1 87 ? -8.308 1.144 -8.832 1.00 97.12 87 GLU A C 1
ATOM 667 O O . GLU A 1 87 ? -8.964 1.396 -7.822 1.00 97.12 87 GLU A O 1
ATOM 672 N N . ARG A 1 88 ? -8.601 0.122 -9.644 1.00 97.94 88 ARG A N 1
ATOM 673 C CA . ARG A 1 88 ? -9.743 -0.770 -9.417 1.00 97.94 88 ARG A CA 1
ATOM 674 C C . ARG A 1 88 ? -9.600 -1.576 -8.124 1.00 97.94 88 ARG A C 1
ATOM 676 O O . ARG A 1 88 ? -10.538 -1.607 -7.336 1.00 97.94 88 ARG A O 1
ATOM 683 N N . ILE A 1 89 ? -8.442 -2.200 -7.892 1.00 98.38 89 ILE A N 1
ATOM 684 C CA . ILE A 1 89 ? -8.171 -2.967 -6.660 1.00 98.38 89 ILE A CA 1
ATOM 685 C C . ILE A 1 89 ? -8.317 -2.065 -5.431 1.00 98.38 89 ILE A C 1
ATOM 687 O O . ILE A 1 89 ? -8.939 -2.440 -4.442 1.00 98.38 89 ILE A O 1
ATOM 691 N N . LEU A 1 90 ? -7.781 -0.848 -5.516 1.00 97.94 90 LEU A N 1
ATOM 692 C CA . LEU A 1 90 ? -7.850 0.138 -4.449 1.00 97.94 90 LEU A CA 1
ATOM 693 C C . LEU A 1 90 ? -9.298 0.552 -4.143 1.00 97.94 90 LEU A C 1
ATOM 695 O O . LEU A 1 90 ? -9.676 0.638 -2.976 1.00 97.94 90 LEU A O 1
ATOM 699 N N . ASP A 1 91 ? -10.109 0.786 -5.178 1.00 98.31 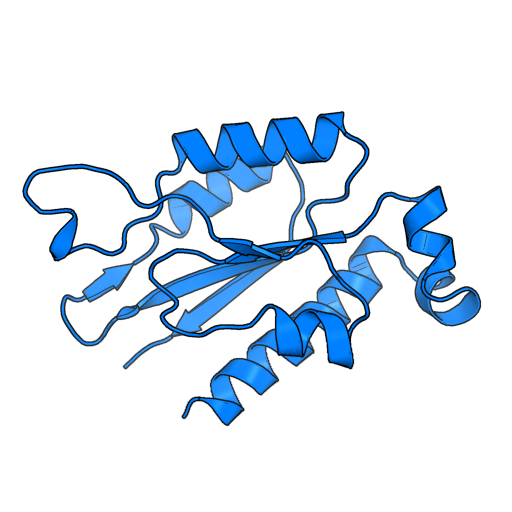91 ASP A N 1
ATOM 700 C CA . ASP A 1 91 ? -11.540 1.070 -5.037 1.00 98.31 91 ASP A CA 1
ATOM 701 C C . ASP A 1 91 ? -12.297 -0.099 -4.386 1.00 98.31 91 ASP A C 1
ATOM 703 O O . ASP A 1 91 ? -13.133 0.127 -3.510 1.00 98.31 91 ASP A O 1
ATOM 707 N N . GLU A 1 92 ? -11.993 -1.337 -4.782 1.00 98.44 92 GLU A N 1
ATOM 708 C CA . GLU A 1 92 ? -12.601 -2.558 -4.238 1.00 98.44 92 GLU A CA 1
ATOM 709 C C . GLU A 1 92 ? -12.258 -2.759 -2.756 1.00 98.44 92 GLU A C 1
ATOM 711 O O . GLU A 1 92 ? -13.153 -3.008 -1.947 1.00 98.44 92 GLU A O 1
ATOM 716 N N . ASP A 1 93 ? -10.990 -2.593 -2.374 1.00 98.38 93 ASP A N 1
ATOM 717 C CA . ASP A 1 93 ? -10.560 -2.722 -0.980 1.00 98.38 93 ASP A CA 1
ATOM 718 C C . ASP A 1 93 ? -11.202 -1.641 -0.093 1.00 98.38 93 ASP A C 1
ATOM 720 O O . ASP A 1 93 ? -11.677 -1.941 1.006 1.00 98.38 93 ASP A O 1
ATOM 724 N N . VAL A 1 94 ? -11.295 -0.395 -0.575 1.00 97.94 94 VAL A N 1
ATOM 725 C CA . VAL A 1 94 ? -11.995 0.682 0.148 1.00 97.94 94 VAL A CA 1
ATOM 726 C C . VAL A 1 94 ? -13.491 0.390 0.268 1.00 97.94 94 VAL A C 1
ATOM 728 O O . VAL A 1 94 ? -14.062 0.562 1.347 1.00 97.94 94 VAL A O 1
ATOM 731 N N . ALA A 1 95 ? -14.133 -0.089 -0.800 1.00 98.06 95 ALA A N 1
ATOM 732 C CA . ALA A 1 95 ? -15.544 -0.475 -0.775 1.00 98.06 95 ALA A CA 1
ATOM 733 C C . ALA A 1 95 ? -15.814 -1.647 0.186 1.00 98.06 95 ALA A C 1
ATOM 735 O O . ALA A 1 95 ? -16.876 -1.703 0.804 1.00 98.06 95 ALA A O 1
ATOM 736 N N . ALA A 1 96 ? -14.838 -2.540 0.373 1.00 97.69 96 ALA A N 1
ATOM 737 C CA . ALA A 1 96 ? -14.876 -3.619 1.359 1.00 97.69 96 ALA A CA 1
ATOM 738 C C . ALA A 1 96 ? -14.620 -3.149 2.808 1.00 97.69 96 ALA A C 1
ATOM 740 O O . ALA A 1 96 ? -14.544 -3.974 3.719 1.00 97.69 96 ALA A O 1
ATOM 741 N N . GLY A 1 97 ? -14.473 -1.840 3.044 1.00 97.31 97 GLY A N 1
ATOM 742 C CA . GLY A 1 97 ? -14.201 -1.269 4.364 1.00 97.31 97 GLY A CA 1
ATOM 743 C C . GLY A 1 97 ? -12.757 -1.452 4.831 1.00 97.31 97 GLY A C 1
ATOM 744 O O . GLY A 1 97 ? -12.456 -1.213 6.003 1.00 97.31 97 GLY A O 1
ATOM 745 N N . LYS A 1 98 ? -11.849 -1.874 3.943 1.00 97.81 98 LYS A N 1
ATOM 746 C CA . LYS A 1 98 ? -10.421 -1.927 4.247 1.00 97.81 98 LYS A CA 1
ATOM 747 C C . LYS A 1 98 ? -9.798 -0.542 4.117 1.00 97.81 98 LYS A C 1
ATOM 749 O O . LYS A 1 98 ? -10.359 0.389 3.538 1.00 97.81 98 LYS A O 1
ATOM 754 N N . LYS A 1 99 ? -8.597 -0.407 4.667 1.00 97.62 99 LYS A N 1
ATOM 755 C CA . LYS A 1 99 ? -7.863 0.849 4.729 1.00 97.62 99 LYS A CA 1
ATOM 756 C C . LYS A 1 99 ? -6.548 0.743 3.957 1.00 97.62 99 LYS A C 1
ATOM 758 O O . LYS A 1 99 ? -5.586 0.177 4.477 1.00 97.62 99 LYS A O 1
ATOM 763 N N . PRO A 1 100 ? -6.458 1.328 2.751 1.00 98.38 100 PRO A N 1
ATOM 764 C CA . PRO A 1 100 ? -5.194 1.473 2.039 1.00 98.38 100 PRO A CA 1
ATOM 765 C C . PRO A 1 100 ? -4.141 2.140 2.929 1.00 98.38 100 PRO A C 1
ATOM 767 O O . PRO A 1 100 ? -4.303 3.286 3.350 1.00 98.38 100 PRO A O 1
ATOM 770 N N . LEU A 1 101 ? -3.074 1.415 3.261 1.00 98.31 101 LEU A N 1
ATOM 771 C CA . LEU A 1 101 ? -2.063 1.889 4.203 1.00 98.31 101 LEU A CA 1
ATOM 772 C C . LEU A 1 101 ? -0.825 2.399 3.476 1.00 98.31 101 LEU A C 1
ATOM 774 O O . LEU A 1 101 ? -0.424 3.546 3.674 1.00 98.31 101 LEU A O 1
ATOM 778 N N . LEU A 1 102 ? -0.206 1.541 2.666 1.00 98.44 102 LEU A N 1
ATOM 779 C CA . LEU A 1 102 ? 1.108 1.781 2.079 1.00 98.44 102 LEU A CA 1
ATOM 780 C C . LEU A 1 102 ? 1.197 1.148 0.689 1.00 98.44 102 LEU A C 1
ATOM 782 O O . LEU A 1 102 ? 0.834 -0.009 0.517 1.00 98.44 102 LEU A O 1
ATOM 786 N N . VAL A 1 103 ? 1.750 1.884 -0.269 1.00 98.12 103 VAL A N 1
ATOM 787 C CA . VAL A 1 103 ? 2.225 1.362 -1.553 1.00 98.12 103 VAL A CA 1
ATOM 788 C C . VAL A 1 103 ? 3.751 1.335 -1.520 1.00 98.12 103 VAL A C 1
ATOM 790 O O . VAL A 1 103 ? 4.383 2.337 -1.173 1.00 98.12 103 VAL A O 1
ATOM 793 N N . ILE A 1 104 ? 4.343 0.197 -1.878 1.00 96.00 104 ILE A N 1
ATOM 794 C CA . ILE A 1 104 ? 5.790 0.016 -2.008 1.00 96.00 104 ILE A CA 1
ATOM 795 C C . ILE A 1 104 ? 6.133 -0.032 -3.497 1.00 96.00 104 ILE A C 1
ATOM 797 O O . ILE A 1 104 ? 5.801 -0.995 -4.193 1.00 96.00 104 ILE A O 1
ATOM 801 N N . ALA A 1 105 ? 6.794 1.019 -3.971 1.00 92.94 105 ALA A N 1
ATOM 802 C CA . ALA A 1 105 ? 7.190 1.197 -5.362 1.00 92.94 105 ALA A CA 1
ATOM 803 C C . ALA A 1 105 ? 8.716 1.240 -5.507 1.00 92.94 105 ALA A C 1
ATOM 805 O O . ALA A 1 105 ? 9.441 1.509 -4.548 1.00 92.94 105 ALA A O 1
ATOM 806 N N . VAL A 1 106 ? 9.205 0.984 -6.712 1.00 89.19 106 VAL A N 1
ATOM 807 C CA . VAL A 1 106 ? 10.615 0.920 -7.081 1.00 89.19 106 VAL A CA 1
ATOM 808 C C . VAL A 1 106 ? 10.957 2.036 -8.069 1.00 89.19 106 VAL A C 1
ATOM 810 O O . VAL A 1 106 ? 10.224 2.329 -9.017 1.00 89.19 106 VAL A O 1
ATOM 813 N N . VAL A 1 107 ? 12.117 2.656 -7.854 1.00 85.88 107 VAL A N 1
ATOM 814 C CA . VAL A 1 107 ? 12.755 3.561 -8.816 1.00 85.88 107 VAL A CA 1
ATOM 815 C C . VAL A 1 107 ? 14.170 3.069 -9.099 1.00 85.88 107 VAL A C 1
ATOM 817 O O . VAL A 1 107 ? 14.933 2.792 -8.174 1.00 85.88 107 VAL A O 1
ATOM 820 N N . GLY A 1 108 ? 14.527 3.021 -10.383 1.00 69.94 108 GLY A N 1
ATOM 821 C CA . GLY A 1 108 ? 15.901 2.853 -10.846 1.00 69.94 108 GLY A CA 1
ATOM 822 C C . GLY A 1 108 ? 16.356 1.416 -11.084 1.00 69.94 108 GLY A C 1
ATOM 823 O O . GLY A 1 108 ? 17.558 1.206 -11.101 1.00 69.94 108 GLY A O 1
ATOM 824 N N . SER A 1 109 ? 15.464 0.433 -11.288 1.00 61.59 109 SER A N 1
ATOM 825 C CA . SER A 1 109 ? 15.881 -0.985 -11.316 1.00 61.59 109 SER A CA 1
ATOM 826 C C . SER A 1 109 ? 17.087 -1.233 -12.240 1.00 61.59 109 SER A C 1
ATOM 828 O O . SER A 1 109 ? 17.034 -0.886 -13.428 1.00 61.59 109 SER A O 1
ATOM 830 N N . THR A 1 110 ? 18.107 -1.902 -11.697 1.00 54.12 110 THR A N 1
ATOM 831 C CA . THR A 1 110 ? 19.430 -2.201 -12.284 1.00 54.12 110 THR A CA 1
ATOM 832 C C . THR A 1 110 ? 19.417 -2.712 -13.715 1.00 54.12 110 THR A C 1
ATOM 834 O O . THR A 1 110 ? 20.355 -2.468 -14.467 1.00 54.12 110 THR A O 1
ATOM 837 N N . ILE A 1 111 ? 18.381 -3.461 -14.090 1.00 51.56 111 ILE A N 1
ATOM 838 C CA . ILE A 1 111 ? 18.379 -4.211 -15.344 1.00 51.56 111 ILE A CA 1
ATOM 839 C C . ILE A 1 111 ? 18.012 -3.302 -16.531 1.00 51.56 111 ILE A C 1
ATOM 841 O O . ILE A 1 111 ? 18.581 -3.474 -17.604 1.00 51.56 111 ILE A O 1
ATOM 845 N N . LEU A 1 112 ? 17.120 -2.309 -16.360 1.00 51.75 112 LEU A N 1
ATOM 846 C CA . LEU A 1 112 ? 16.531 -1.535 -17.478 1.00 51.75 112 LEU A CA 1
ATOM 847 C C . LEU A 1 112 ? 16.182 -0.059 -17.169 1.00 51.75 112 LEU A C 1
ATOM 849 O O . LEU A 1 112 ? 15.512 0.585 -17.971 1.00 51.75 112 LEU A O 1
ATOM 853 N N . GLY A 1 113 ? 16.566 0.496 -16.012 1.00 52.78 113 GLY A N 1
ATOM 854 C CA . GLY A 1 113 ? 16.178 1.868 -15.634 1.00 52.78 113 GLY A CA 1
ATOM 855 C C . GLY A 1 113 ? 14.689 2.020 -15.284 1.00 52.78 113 GLY A C 1
ATOM 856 O O . GLY A 1 113 ? 14.127 3.110 -15.396 1.00 52.78 113 GLY A O 1
ATOM 857 N N . GLN A 1 114 ? 14.046 0.922 -14.869 1.00 60.69 114 GLN A N 1
ATOM 858 C CA . GLN A 1 114 ? 12.611 0.860 -14.583 1.00 60.69 114 GLN A CA 1
ATOM 859 C C . GLN A 1 114 ? 12.212 1.780 -13.428 1.00 60.69 114 GLN A C 1
ATOM 861 O O . GLN A 1 114 ? 12.927 1.940 -12.435 1.00 60.69 114 GLN A O 1
ATOM 866 N N . ASN A 1 115 ? 11.022 2.354 -13.550 1.00 69.62 115 ASN A N 1
ATOM 867 C CA . ASN A 1 115 ? 10.385 3.199 -12.554 1.00 69.62 115 ASN A CA 1
ATOM 868 C C . ASN A 1 115 ? 8.889 2.891 -12.612 1.00 69.62 115 ASN A C 1
ATOM 870 O O . ASN A 1 115 ? 8.317 2.920 -13.701 1.00 69.62 115 ASN A O 1
ATOM 874 N N . ASP A 1 116 ? 8.241 2.668 -11.468 1.00 80.56 116 ASP A N 1
ATOM 875 C CA . ASP A 1 116 ? 6.785 2.445 -11.369 1.00 80.56 116 ASP A CA 1
ATOM 876 C C . ASP A 1 116 ? 5.928 3.670 -11.749 1.00 80.56 116 ASP A C 1
ATOM 878 O O . ASP A 1 116 ? 4.735 3.750 -11.442 1.00 80.56 116 ASP A O 1
ATOM 882 N N . MET A 1 117 ? 6.540 4.656 -12.405 1.00 84.19 117 MET A N 1
ATOM 883 C CA . MET A 1 117 ? 5.979 5.956 -12.723 1.00 84.19 117 MET A CA 1
ATOM 884 C C . MET A 1 117 ? 5.369 6.571 -11.467 1.00 84.19 117 MET A C 1
ATOM 886 O O . MET A 1 117 ? 4.157 6.752 -11.369 1.00 84.19 117 MET A O 1
ATOM 890 N N . VAL A 1 118 ? 6.223 6.911 -10.497 1.00 86.81 118 VAL A N 1
ATOM 891 C CA . VAL A 1 118 ? 5.819 7.502 -9.205 1.00 86.81 118 VAL A CA 1
ATOM 892 C C . VAL A 1 118 ? 4.792 8.630 -9.369 1.00 86.81 118 VAL A C 1
ATOM 894 O O . VAL A 1 118 ? 3.866 8.735 -8.569 1.00 86.81 118 VAL A O 1
ATOM 897 N N . SER A 1 119 ? 4.895 9.434 -10.432 1.00 88.38 119 SER A N 1
ATOM 898 C CA . SER A 1 119 ? 3.909 10.466 -10.768 1.00 88.38 119 SER A CA 1
ATOM 899 C C . SER A 1 119 ? 2.486 9.919 -10.932 1.00 88.38 119 SER A C 1
ATOM 901 O O . SER A 1 119 ? 1.559 10.494 -10.375 1.00 88.38 119 SER A O 1
ATOM 903 N N . LYS A 1 120 ? 2.294 8.791 -11.623 1.00 90.44 120 LYS A N 1
ATOM 904 C CA . LYS A 1 120 ? 0.984 8.142 -11.790 1.00 90.44 120 LYS A CA 1
ATOM 905 C C . LYS A 1 120 ? 0.437 7.610 -10.467 1.00 90.44 120 LYS A C 1
ATOM 907 O O . LYS A 1 120 ? -0.728 7.836 -10.168 1.00 90.44 120 LYS A O 1
ATOM 912 N N . ILE A 1 121 ? 1.278 7.002 -9.628 1.00 93.56 121 ILE A N 1
ATOM 913 C CA . ILE A 1 121 ? 0.867 6.553 -8.285 1.00 93.56 121 ILE A CA 1
ATOM 914 C C . ILE A 1 121 ? 0.432 7.746 -7.416 1.00 93.56 121 ILE A C 1
ATOM 916 O O . ILE A 1 121 ? -0.550 7.663 -6.678 1.00 93.56 121 ILE A O 1
ATOM 920 N N . LEU A 1 122 ? 1.130 8.881 -7.516 1.00 93.62 122 LEU A N 1
ATOM 921 C CA . LEU A 1 122 ? 0.760 10.106 -6.805 1.00 93.62 122 LEU A CA 1
ATOM 922 C C . LEU A 1 122 ? -0.564 10.706 -7.298 1.00 93.62 122 LEU A C 1
ATOM 924 O O . LEU A 1 122 ? -1.294 11.272 -6.484 1.00 93.62 122 LEU A O 1
ATOM 928 N N . GLU A 1 123 ? -0.891 10.569 -8.585 1.00 94.75 123 GLU A N 1
ATOM 929 C CA . GLU A 1 123 ? -2.209 10.941 -9.113 1.00 94.75 123 GLU A CA 1
ATOM 930 C C . GLU A 1 123 ? -3.315 10.060 -8.517 1.00 94.75 123 GLU A C 1
ATOM 932 O O . GLU A 1 123 ? -4.295 10.595 -8.002 1.00 94.75 123 GLU A O 1
ATOM 937 N N . ILE A 1 124 ? -3.120 8.736 -8.464 1.00 95.56 124 ILE A N 1
ATOM 938 C CA . ILE A 1 124 ? -4.067 7.790 -7.839 1.00 95.56 124 ILE A CA 1
ATOM 939 C C . ILE A 1 124 ? -4.309 8.143 -6.363 1.00 95.56 124 ILE A C 1
ATOM 941 O O . ILE A 1 124 ? -5.444 8.141 -5.879 1.00 95.56 124 ILE A O 1
ATOM 945 N N . ARG A 1 125 ? -3.248 8.543 -5.649 1.00 95.44 125 ARG A N 1
ATOM 946 C CA . ARG A 1 125 ? -3.315 8.959 -4.238 1.00 95.44 125 ARG A CA 1
ATOM 947 C C . ARG A 1 125 ? -4.245 10.153 -3.988 1.00 95.44 125 ARG A C 1
ATOM 949 O O . ARG A 1 125 ? -4.632 10.395 -2.846 1.00 95.44 125 ARG A O 1
ATOM 956 N N . LYS A 1 126 ? -4.605 10.935 -5.013 1.00 94.44 126 LYS A N 1
ATOM 957 C CA . LYS A 1 126 ? -5.563 12.044 -4.859 1.00 94.44 126 LYS A CA 1
ATOM 958 C C . LYS A 1 126 ? -6.969 11.549 -4.510 1.00 94.44 126 LYS A C 1
ATOM 960 O O . LYS A 1 126 ? -7.700 12.285 -3.855 1.00 94.44 126 LYS A O 1
ATOM 965 N N . LYS A 1 127 ? -7.333 10.329 -4.927 1.00 93.44 127 LYS A N 1
ATOM 966 C CA . LYS A 1 127 ? -8.645 9.719 -4.662 1.00 93.44 127 LYS A CA 1
ATOM 967 C C . LYS A 1 127 ? -8.687 9.029 -3.301 1.00 93.44 127 LYS A C 1
ATOM 969 O O . LYS A 1 127 ? -9.608 9.260 -2.526 1.00 93.44 127 LYS A O 1
ATOM 974 N N . HIS A 1 128 ? -7.660 8.237 -2.999 1.00 93.75 128 HIS A N 1
ATOM 975 C CA . HIS A 1 128 ? -7.551 7.486 -1.750 1.00 93.75 128 HIS A CA 1
ATOM 976 C C . HIS A 1 128 ? -6.217 7.763 -1.075 1.00 93.75 128 HIS A C 1
ATOM 978 O O . HIS A 1 128 ? -5.157 7.666 -1.693 1.00 93.75 128 HIS A O 1
ATOM 984 N N . ARG A 1 129 ? -6.254 8.084 0.219 1.00 94.75 129 ARG A N 1
ATOM 985 C CA . ARG A 1 129 ? -5.034 8.319 0.992 1.00 94.75 129 ARG A CA 1
ATOM 986 C C . ARG A 1 129 ? -4.319 6.994 1.249 1.00 94.75 129 ARG A C 1
ATOM 988 O O . ARG A 1 129 ? -4.892 6.092 1.843 1.00 94.75 129 ARG A O 1
ATOM 995 N N . PHE A 1 130 ? -3.040 6.948 0.907 1.00 98.12 130 PHE A N 1
ATOM 996 C CA . PHE A 1 130 ? -2.093 5.918 1.329 1.00 98.12 130 PHE A CA 1
ATOM 997 C C . PHE A 1 130 ? -0.689 6.524 1.425 1.00 98.12 130 PHE A C 1
ATOM 999 O O . PHE A 1 130 ? -0.390 7.552 0.806 1.00 98.12 130 PHE A O 1
ATOM 1006 N N . TRP A 1 131 ? 0.189 5.898 2.202 1.00 98.19 131 TRP A N 1
ATOM 1007 C CA . TRP A 1 131 ? 1.614 6.214 2.199 1.00 98.19 131 TRP A CA 1
ATOM 1008 C C . TRP A 1 131 ? 2.284 5.641 0.950 1.00 98.19 131 TRP A C 1
ATOM 1010 O O . TRP A 1 131 ? 1.889 4.591 0.458 1.00 98.19 131 TRP A O 1
ATOM 1020 N N . LEU A 1 132 ? 3.328 6.299 0.455 1.00 97.44 132 LEU A N 1
ATOM 1021 C CA . LEU A 1 132 ? 4.131 5.801 -0.660 1.00 97.44 132 LEU A CA 1
ATOM 1022 C C . LEU A 1 132 ? 5.581 5.668 -0.202 1.00 97.44 132 LEU A C 1
ATOM 1024 O O . LEU A 1 132 ? 6.205 6.667 0.156 1.00 97.44 132 LEU A O 1
ATOM 1028 N N . HIS A 1 133 ? 6.106 4.445 -0.206 1.00 96.75 133 HIS A N 1
ATOM 1029 C CA . HIS A 1 133 ? 7.515 4.174 0.057 1.00 96.75 133 HIS A CA 1
ATOM 1030 C C . HIS A 1 133 ? 8.215 3.790 -1.243 1.00 96.75 133 HIS A C 1
ATOM 1032 O O . HIS A 1 133 ? 7.776 2.876 -1.938 1.00 96.75 133 HIS A O 1
ATOM 1038 N N . ILE A 1 134 ? 9.300 4.498 -1.555 1.00 92.94 134 ILE A N 1
ATOM 1039 C CA . ILE A 1 134 ? 10.106 4.254 -2.748 1.00 92.94 134 ILE A CA 1
ATOM 1040 C C . ILE A 1 134 ? 11.377 3.513 -2.354 1.00 92.94 134 ILE A C 1
ATOM 1042 O O . ILE A 1 134 ? 12.168 4.006 -1.547 1.00 92.94 134 ILE A O 1
ATOM 1046 N N . VAL A 1 135 ? 11.587 2.354 -2.963 1.00 90.50 135 VAL A N 1
ATOM 1047 C CA . VAL A 1 135 ? 12.829 1.595 -2.888 1.00 90.50 135 VAL A CA 1
ATOM 1048 C C . VAL A 1 135 ? 13.688 1.972 -4.089 1.00 90.50 135 VAL A C 1
ATOM 1050 O O . VAL A 1 135 ? 13.302 1.761 -5.237 1.00 90.50 135 VAL A O 1
ATOM 1053 N N . GLY A 1 136 ? 14.866 2.530 -3.821 1.00 84.88 136 GLY A N 1
ATOM 1054 C CA . GLY A 1 136 ? 15.905 2.665 -4.835 1.00 84.88 136 GLY A CA 1
ATOM 1055 C C . GLY A 1 136 ? 16.590 1.320 -5.049 1.00 84.88 136 GLY A C 1
ATOM 1056 O O . GLY A 1 136 ? 17.069 0.717 -4.087 1.00 84.88 136 GLY A O 1
ATOM 1057 N N . GLN A 1 137 ? 16.642 0.850 -6.289 1.00 70.25 137 GLN A N 1
ATOM 1058 C CA . GLN A 1 137 ? 17.542 -0.230 -6.690 1.00 70.25 137 GLN A CA 1
ATOM 1059 C C . GLN A 1 137 ? 18.638 0.401 -7.551 1.00 70.25 137 GLN A C 1
ATOM 1061 O O . GLN A 1 137 ? 18.321 1.159 -8.457 1.00 70.25 137 GLN A O 1
ATOM 1066 N N . LEU A 1 138 ? 19.903 0.169 -7.196 1.00 54.34 138 LEU A N 1
ATOM 1067 C CA . LEU A 1 138 ? 21.095 0.625 -7.923 1.00 54.34 138 LEU A CA 1
ATOM 1068 C C . LEU A 1 138 ? 21.766 -0.555 -8.588 1.00 54.34 138 LEU A C 1
ATOM 1070 O O . LEU A 1 138 ? 21.840 -1.605 -7.902 1.00 54.34 138 LEU A O 1
#

Secondary structure (DSSP, 8-state):
-HHHHHHHHHHHHHHHHHHHHTHHHHHHTTHHHHHH--EEEEE-TT--S--HHHHHHHH---EEEEPPBPPSTTTTT---B-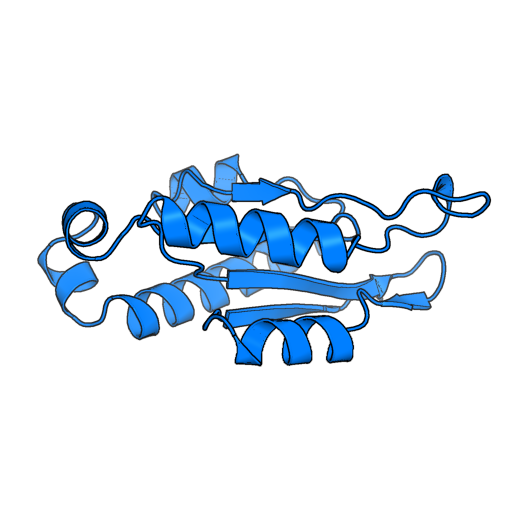HHHHHHHHHHHHHTT-EEEEEEEEEEETTTTEE--HHHHHHHTTTS--EEEEEE--

Sequence (138 aa):
MALSVRNGIGHALRLALKDAYGSDYINNGWKTFLEKGAPVVYVTPALHMDLASYIASEFGIADVVLLPKLEGDMSEIEGRIDHHAFERILDEDVAAGKKPLLVIAVVGSTILGQNDMVSKILEIRKKHRFWLHIVGQL

InterPro domains:
  IPR002129 Pyridoxal phosphate-dependent decarboxylase, major domain [PF00282] (79-134)
  IPR015421 Pyridoxal phosphate-dependent transferase, major domain [G3DSA:3.40.640.10] (7-137)
  IPR015424 Pyridoxal phosphate-dependent transferase [SSF53383] (33-134)
  IPR050477 Group II Amino Acid Decarboxylases [PTHR42735] (6-137)

Foldseek 3Di:
DVVVLLVLVVVLLVVLCCVQQNCCCVVPNCVSCVVQNAEAEEEQQLPPDDCQVVCCVPRVHNHYHYADFDDDPCRVVASAGPLVSVLVVVVVRVVVSHAHREYEWEAQAPRPRYGNPVVSVVVSCVVHPYHYHYDYDD